Protein AF-A0A3D0DHK3-F1 (afdb_monomer)

Nearest PDB structures (foldseek):
  6ijb-assembly1_B  TM=8.661E-01  e=3.497E-07  Ruegeria lacuscaerulensis ITI-1157
  7l3p-assembly1_A  TM=8.931E-01  e=2.921E-06  Coccidioides immitis RS
  7kqz-assembly1_A-3  TM=8.983E-01  e=6.740E-06  Coccidioides immitis RS
  6ihk-assembly1_A-2  TM=8.495E-01  e=2.921E-06  Ruegeria lacuscaerulensis ITI-1157
  6ijb-assembly1_A  TM=8.461E-01  e=4.886E-06  Ruegeria lacuscaerulensis ITI-1157

Mean predicted aligned error: 4.82 Å

Radius of gyration: 16.66 Å; Cα contacts (8 Å, |Δi|>4): 193; chains: 1; bounding box: 40×44×41 Å

pLDDT: mean 89.89, std 8.54, range [56.16, 98.31]

Solvent-accessible surface area (backbone atoms only — not comparable to full-atom values): 9786 Å² total; per-residue (Å²): 115,63,68,61,53,51,53,52,50,35,48,55,70,70,35,63,46,68,56,70,70,86,91,64,48,48,70,56,52,46,53,50,42,55,72,70,50,36,47,62,48,80,41,45,54,96,55,42,64,45,48,72,78,38,50,91,78,29,87,52,44,40,37,40,32,40,37,69,88,78,69,92,72,63,69,59,87,84,25,46,64,44,53,46,66,58,52,61,70,73,48,69,93,67,77,69,93,67,95,72,57,54,79,41,63,35,34,41,50,72,39,70,43,99,83,73,56,67,44,73,45,81,34,25,42,47,54,53,50,56,51,46,53,53,49,37,63,76,69,65,63,55,97,85,63,83,84,83,82,87,50,60,59,50,38,73,75,26,40,71,75,112

Foldseek 3Di:
DVVVVVLVLCVLVLHADAQDDLPDALVLVLLVCQVVLDQEDEDEPVSVVSCVVCVVVRVSHAEYEYEDPDDCPQDDDNHHYHYPVVCVVPDDPDGDPDDHDQQRFHYWQWDCDPVRRTDTDTDGNVNLVVLLVVCCVVVVDDPPDDDDQPDDCNDPVSVNVD

Secondary structure (DSSP, 8-state):
-HHHHHHHHHHHTT--EEPPPTTS-HHHHHHHHHHTT-SEEEEEGGGHHHHHTTGGG-TT--EEEEESS------BTTBEEEEHHHHHHHS-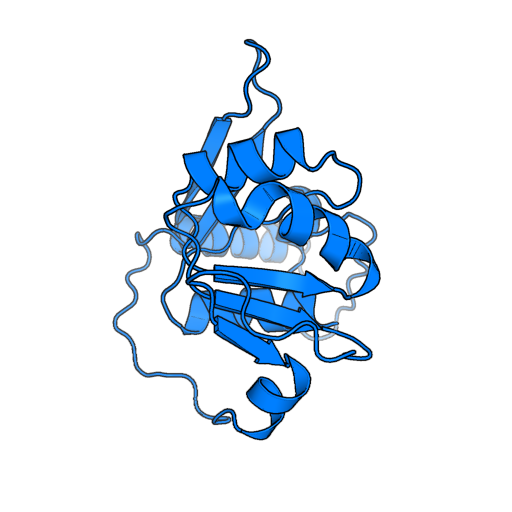SSPP-----TTSEEEEEEE--TTSS-EEEEEEHHHHHHHHHHHHHHHT--TT--PPP-S-TTSHHHHTT-

Structure (mmCIF, N/CA/C/O backbone):
data_AF-A0A3D0DHK3-F1
#
_entry.id   AF-A0A3D0DHK3-F1
#
loop_
_atom_site.group_PDB
_atom_site.id
_atom_site.type_symbol
_atom_site.label_atom_id
_atom_site.label_alt_id
_atom_site.label_comp_id
_atom_site.label_asym_id
_atom_site.label_entity_id
_atom_site.label_seq_id
_atom_site.pdbx_PDB_ins_code
_atom_site.Cartn_x
_atom_site.Cartn_y
_atom_site.Cartn_z
_atom_site.occupancy
_atom_site.B_iso_or_equiv
_atom_site.auth_seq_id
_atom_site.auth_comp_id
_atom_site.auth_asym_id
_atom_site.auth_atom_id
_atom_site.pdbx_PDB_model_num
ATOM 1 N N . MET A 1 1 ? 12.390 -6.674 7.198 1.00 76.88 1 MET A N 1
ATOM 2 C CA . MET A 1 1 ? 12.203 -7.477 5.970 1.00 76.88 1 MET A CA 1
ATOM 3 C C . MET A 1 1 ? 10.722 -7.550 5.610 1.00 76.88 1 MET A C 1
ATOM 5 O O . MET A 1 1 ? 10.380 -7.393 4.447 1.00 76.88 1 MET A O 1
ATOM 9 N N . ASP A 1 2 ? 9.859 -7.672 6.616 1.00 89.69 2 ASP A N 1
ATOM 10 C CA . ASP A 1 2 ? 8.411 -7.889 6.505 1.00 89.69 2 ASP A CA 1
ATOM 11 C C . ASP A 1 2 ? 7.687 -6.876 5.627 1.00 89.69 2 ASP A C 1
ATOM 13 O O . ASP A 1 2 ? 6.780 -7.263 4.909 1.00 89.69 2 ASP A O 1
ATOM 17 N N . TYR A 1 3 ? 8.108 -5.605 5.617 1.00 90.88 3 TYR A N 1
ATOM 18 C CA . TYR A 1 3 ? 7.492 -4.602 4.744 1.00 90.88 3 TYR A CA 1
ATOM 19 C C . TYR A 1 3 ? 7.541 -5.023 3.271 1.00 90.88 3 TYR A C 1
ATOM 21 O O . TYR A 1 3 ? 6.518 -4.992 2.601 1.00 90.88 3 TYR A O 1
ATOM 29 N N . ALA A 1 4 ? 8.707 -5.447 2.770 1.00 92.69 4 ALA A N 1
ATOM 30 C CA . ALA A 1 4 ? 8.853 -5.860 1.375 1.00 92.69 4 ALA A CA 1
ATOM 31 C C . ALA A 1 4 ? 8.059 -7.144 1.089 1.00 92.69 4 ALA A C 1
ATOM 33 O O . ALA A 1 4 ? 7.413 -7.255 0.050 1.00 92.69 4 ALA A O 1
ATOM 34 N N . ILE A 1 5 ? 8.052 -8.089 2.035 1.00 93.44 5 ILE A N 1
ATOM 35 C CA . ILE A 1 5 ? 7.270 -9.327 1.922 1.00 93.44 5 ILE A CA 1
ATOM 36 C C . ILE A 1 5 ? 5.774 -9.001 1.849 1.00 93.44 5 ILE A C 1
ATOM 38 O O . ILE A 1 5 ? 5.111 -9.424 0.907 1.00 93.44 5 ILE A O 1
ATOM 42 N N . ALA A 1 6 ? 5.257 -8.208 2.791 1.00 94.69 6 ALA A N 1
ATOM 43 C CA . ALA A 1 6 ? 3.865 -7.776 2.834 1.00 94.69 6 ALA A CA 1
ATOM 44 C C . ALA A 1 6 ? 3.486 -7.001 1.570 1.00 94.69 6 ALA A C 1
ATOM 46 O O . ALA A 1 6 ? 2.462 -7.286 0.962 1.00 94.69 6 ALA A O 1
ATOM 47 N N . TYR A 1 7 ? 4.341 -6.072 1.140 1.00 95.38 7 TYR A N 1
ATOM 48 C CA . TYR A 1 7 ? 4.151 -5.282 -0.069 1.00 95.38 7 TYR A CA 1
ATOM 49 C C . TYR A 1 7 ? 3.895 -6.171 -1.293 1.00 95.38 7 TYR A C 1
ATOM 51 O O . TYR A 1 7 ? 2.847 -6.068 -1.930 1.00 95.38 7 TYR A O 1
ATOM 59 N N . PHE A 1 8 ? 4.801 -7.110 -1.579 1.00 94.44 8 PHE A N 1
ATOM 60 C CA . PHE A 1 8 ? 4.635 -8.016 -2.714 1.00 94.44 8 PHE A CA 1
ATOM 61 C C . PHE A 1 8 ? 3.521 -9.044 -2.509 1.00 94.44 8 PHE A C 1
ATOM 63 O O . PHE A 1 8 ? 2.872 -9.419 -3.483 1.00 94.44 8 PHE A O 1
ATOM 70 N N . ALA A 1 9 ? 3.281 -9.504 -1.280 1.00 94.50 9 ALA A N 1
ATOM 71 C CA . ALA A 1 9 ? 2.193 -10.432 -0.980 1.00 94.50 9 ALA A CA 1
ATOM 72 C C . ALA A 1 9 ? 0.820 -9.796 -1.246 1.00 94.50 9 ALA A C 1
ATOM 74 O O . ALA A 1 9 ? -0.019 -10.423 -1.887 1.00 94.50 9 ALA A O 1
ATOM 75 N N . ILE A 1 10 ? 0.618 -8.541 -0.830 1.00 95.56 10 ILE A N 1
ATOM 76 C CA . ILE A 1 10 ? -0.619 -7.776 -1.053 1.00 95.56 10 ILE A CA 1
ATOM 77 C C . ILE A 1 10 ? -0.865 -7.596 -2.555 1.00 95.56 10 ILE A C 1
ATOM 79 O O . ILE A 1 10 ? -1.953 -7.914 -3.033 1.00 95.56 10 ILE A O 1
ATOM 83 N N . LEU A 1 11 ? 0.160 -7.185 -3.310 1.00 95.44 11 LEU A N 1
ATOM 84 C CA . LEU A 1 11 ? 0.059 -7.053 -4.766 1.00 95.44 11 LEU A CA 1
ATOM 85 C C . LEU A 1 11 ? -0.265 -8.389 -5.447 1.00 95.44 11 LEU A C 1
ATOM 87 O O . LEU A 1 11 ? -1.132 -8.451 -6.313 1.00 95.44 11 LEU A O 1
ATOM 91 N N . LYS A 1 12 ? 0.401 -9.478 -5.042 1.00 94.00 12 LYS A N 1
ATOM 92 C CA . LYS A 1 12 ? 0.137 -10.825 -5.574 1.00 94.00 12 LYS A CA 1
ATOM 93 C C . LYS A 1 12 ? -1.260 -11.333 -5.220 1.00 94.00 12 LYS A C 1
ATOM 95 O O . LYS A 1 12 ? -1.816 -12.104 -5.989 1.00 94.00 12 LYS A O 1
ATOM 100 N N . ALA A 1 13 ? -1.826 -10.899 -4.097 1.00 93.62 13 ALA A N 1
ATOM 101 C CA . ALA A 1 13 ? -3.199 -11.191 -3.694 1.00 93.62 13 ALA A CA 1
ATOM 102 C C . ALA A 1 13 ? -4.253 -10.335 -4.429 1.00 93.62 13 ALA A C 1
ATOM 104 O O . ALA A 1 13 ? -5.441 -10.476 -4.149 1.00 93.62 13 ALA A O 1
ATOM 105 N N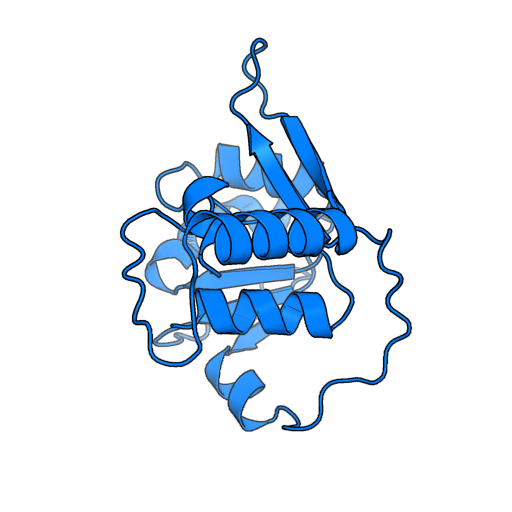 . GLY A 1 14 ? -3.845 -9.472 -5.371 1.00 95.25 14 GLY A N 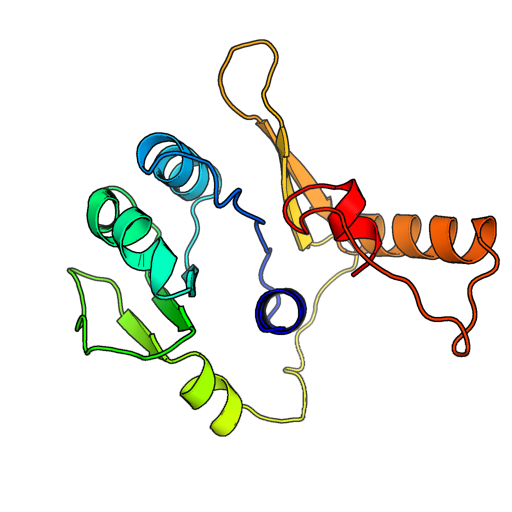1
ATOM 106 C CA . GLY A 1 14 ? -4.751 -8.605 -6.133 1.00 95.25 14 GLY A CA 1
ATOM 107 C C . GLY A 1 14 ? -5.266 -7.402 -5.342 1.00 95.25 14 GLY A C 1
ATOM 108 O O . GLY A 1 14 ? -6.232 -6.760 -5.749 1.00 95.25 14 GLY A O 1
ATOM 109 N N . CYS A 1 15 ? -4.640 -7.099 -4.205 1.00 96.69 15 CYS A N 1
ATOM 110 C CA . CYS A 1 15 ? -4.995 -5.973 -3.356 1.00 96.69 15 CYS A CA 1
ATOM 111 C C . CYS A 1 15 ? -4.102 -4.762 -3.653 1.00 96.69 15 CYS A C 1
ATOM 113 O O . CYS A 1 15 ? -2.927 -4.901 -3.997 1.00 96.69 15 CYS A O 1
ATOM 115 N N . ALA A 1 16 ? -4.640 -3.562 -3.430 1.00 97.56 16 ALA A N 1
ATOM 116 C CA . ALA A 1 16 ? -3.849 -2.338 -3.425 1.00 97.56 16 ALA A CA 1
ATOM 117 C C . ALA A 1 16 ? -3.162 -2.149 -2.064 1.00 97.56 16 ALA A C 1
ATOM 119 O O . ALA A 1 16 ? -3.771 -2.355 -1.013 1.00 97.56 16 ALA A O 1
ATOM 120 N N . VAL A 1 17 ? -1.903 -1.719 -2.074 1.00 96.88 17 VAL A N 1
ATOM 121 C CA . VAL A 1 17 ? -1.113 -1.472 -0.861 1.00 96.88 17 VAL A CA 1
ATOM 122 C C . VAL A 1 17 ? -0.984 0.023 -0.583 1.00 96.88 17 VAL A C 1
ATOM 124 O O . VAL A 1 17 ? -0.816 0.830 -1.490 1.00 96.88 17 VAL A O 1
ATOM 127 N N . VAL A 1 18 ? -1.043 0.417 0.687 1.00 96.19 18 VAL A N 1
ATOM 128 C CA . VAL A 1 18 ? -0.849 1.811 1.105 1.00 96.19 18 VAL A CA 1
ATOM 129 C C . VAL A 1 18 ? 0.251 1.855 2.153 1.00 96.19 18 VAL A C 1
ATOM 131 O O . VAL A 1 18 ? 0.109 1.322 3.252 1.00 96.19 18 VAL A O 1
ATOM 134 N N . GLY A 1 19 ? 1.373 2.490 1.812 1.00 93.38 19 GLY A N 1
ATOM 135 C CA . GLY A 1 19 ? 2.463 2.713 2.755 1.00 93.38 19 GLY A CA 1
ATOM 136 C C . GLY A 1 19 ? 2.094 3.795 3.768 1.00 93.38 19 GLY A C 1
ATOM 137 O O . GLY A 1 19 ? 1.794 4.924 3.386 1.00 93.38 19 GLY A O 1
ATOM 138 N N . LEU A 1 20 ? 2.152 3.471 5.060 1.00 90.56 20 LEU A N 1
ATOM 139 C CA . LEU A 1 20 ? 1.872 4.421 6.137 1.00 90.56 20 LEU A CA 1
ATOM 140 C C . LEU A 1 20 ? 3.165 4.903 6.798 1.00 90.56 20 LEU A C 1
ATOM 142 O O . LEU A 1 20 ? 4.082 4.123 7.057 1.00 90.56 20 LEU A O 1
ATOM 146 N N . ASN A 1 21 ? 3.224 6.202 7.094 1.00 87.81 21 ASN A N 1
ATOM 147 C CA . ASN A 1 21 ? 4.342 6.801 7.816 1.00 87.81 21 ASN A CA 1
ATOM 148 C C . ASN A 1 21 ? 4.267 6.443 9.304 1.00 87.81 21 ASN A C 1
ATOM 150 O O . ASN A 1 21 ? 3.344 6.865 9.998 1.00 87.81 21 ASN A O 1
ATOM 154 N N . THR A 1 22 ? 5.269 5.728 9.806 1.00 82.94 22 THR A N 1
ATOM 155 C CA . THR A 1 22 ? 5.340 5.291 11.207 1.00 82.94 22 THR A CA 1
ATOM 156 C C . THR A 1 22 ? 5.682 6.408 12.197 1.00 82.94 22 THR A C 1
ATOM 158 O O . THR A 1 22 ? 5.520 6.226 13.397 1.00 82.94 22 THR A O 1
ATOM 161 N N . ALA A 1 23 ? 6.114 7.577 11.717 1.00 84.50 23 ALA A N 1
ATOM 162 C CA . ALA A 1 23 ? 6.395 8.762 12.532 1.00 84.50 23 ALA A CA 1
ATOM 163 C C . ALA A 1 23 ? 5.188 9.720 12.646 1.00 84.50 23 ALA A C 1
ATOM 165 O O . ALA A 1 23 ? 5.358 10.909 12.919 1.00 84.50 23 ALA A O 1
ATOM 166 N N . THR A 1 24 ? 3.972 9.237 12.369 1.00 84.44 24 THR A N 1
ATOM 167 C CA . THR A 1 24 ? 2.749 10.050 12.382 1.00 84.44 24 THR A CA 1
ATOM 168 C C . THR A 1 24 ? 1.911 9.845 13.652 1.00 84.44 24 THR A C 1
ATOM 170 O O . THR A 1 24 ? 2.371 9.284 14.641 1.00 84.44 24 THR A O 1
ATOM 173 N N . THR A 1 25 ? 0.683 10.362 13.662 1.00 89.19 25 THR A N 1
ATOM 174 C CA . THR A 1 25 ? -0.258 10.250 14.793 1.00 89.19 25 THR A CA 1
ATOM 175 C C . THR A 1 25 ? -1.411 9.306 14.461 1.00 89.19 25 THR A C 1
ATOM 177 O O . THR A 1 25 ? -1.800 9.227 13.294 1.00 89.19 25 THR A O 1
ATOM 180 N N . SER A 1 26 ? -2.040 8.686 15.469 1.00 89.81 26 SER A N 1
ATOM 181 C CA . SER A 1 26 ? -3.233 7.833 15.296 1.00 89.81 26 SER A CA 1
ATOM 182 C C . SER A 1 26 ? -4.341 8.572 14.536 1.00 89.81 26 SER A C 1
ATOM 184 O O . SER A 1 26 ? -4.990 8.011 13.660 1.00 89.81 26 SER A O 1
ATOM 186 N N . ARG A 1 27 ? -4.485 9.887 14.770 1.00 90.81 27 ARG A N 1
ATOM 187 C CA . ARG A 1 27 ? -5.419 10.758 14.037 1.00 90.81 27 ARG A CA 1
ATOM 188 C C . ARG A 1 27 ? -5.163 10.772 12.528 1.00 90.81 27 ARG A C 1
ATOM 190 O O . ARG A 1 27 ? -6.118 10.733 11.757 1.00 90.81 27 ARG A O 1
ATOM 197 N N . ILE A 1 28 ? -3.900 10.875 12.109 1.00 90.31 28 ILE A N 1
ATOM 198 C CA . ILE A 1 28 ? -3.541 10.871 10.685 1.00 90.31 28 ILE A CA 1
ATOM 199 C C . ILE A 1 28 ? -3.742 9.470 10.112 1.00 90.31 28 ILE A C 1
ATOM 201 O O . ILE A 1 28 ? -4.387 9.356 9.077 1.00 90.31 28 ILE A O 1
ATOM 205 N N . VAL A 1 29 ? -3.279 8.419 10.802 1.00 92.38 29 VAL A N 1
ATOM 206 C CA . VAL A 1 29 ? -3.491 7.022 10.378 1.00 92.38 29 VAL A CA 1
ATOM 207 C C . VAL A 1 29 ? -4.976 6.743 10.147 1.00 92.38 29 VAL A C 1
ATOM 209 O O . VAL A 1 29 ? -5.339 6.297 9.065 1.00 92.38 29 VAL A O 1
ATOM 212 N N . LYS A 1 30 ? -5.844 7.104 11.099 1.00 94.00 30 LYS A N 1
ATOM 213 C CA . LYS A 1 30 ? -7.304 6.981 10.971 1.00 94.00 30 LYS A CA 1
ATOM 214 C C . LYS A 1 30 ? -7.845 7.687 9.735 1.00 94.00 30 LYS A C 1
ATOM 216 O O . LYS A 1 30 ? -8.646 7.119 9.002 1.00 94.00 30 LYS A O 1
ATOM 221 N N . GLY A 1 31 ? -7.418 8.932 9.511 1.00 93.56 31 GLY A N 1
ATOM 222 C CA . GLY A 1 31 ? -7.836 9.702 8.341 1.00 93.56 31 GLY A CA 1
ATOM 223 C C . GLY A 1 31 ? -7.499 8.987 7.034 1.00 93.56 31 GLY A C 1
ATOM 224 O O . GLY A 1 31 ? -8.345 8.922 6.152 1.00 93.56 31 GLY A O 1
ATOM 225 N N . LEU A 1 32 ? -6.302 8.401 6.943 1.00 94.00 32 LEU A N 1
ATOM 226 C CA . LEU A 1 32 ? -5.867 7.651 5.765 1.00 94.00 32 LEU A CA 1
ATOM 227 C C . LEU A 1 32 ? -6.633 6.335 5.598 1.00 94.00 32 LEU A C 1
ATOM 229 O O . LEU A 1 32 ? -7.114 6.070 4.504 1.00 94.00 32 LEU A O 1
ATOM 233 N N . LEU A 1 33 ? -6.791 5.543 6.668 1.00 94.88 33 LEU A N 1
ATOM 234 C CA . LEU A 1 33 ? -7.524 4.270 6.622 1.00 94.88 33 LEU A CA 1
ATOM 235 C C . LEU A 1 33 ? -8.978 4.462 6.170 1.00 94.88 33 LEU A C 1
ATOM 237 O O . LEU A 1 33 ? -9.479 3.677 5.368 1.00 94.88 33 LEU A O 1
ATOM 241 N N . ASN A 1 34 ? -9.637 5.518 6.651 1.00 95.31 34 ASN A N 1
ATOM 242 C CA . ASN A 1 34 ? -11.004 5.845 6.253 1.00 95.31 34 ASN A CA 1
ATOM 243 C C . ASN A 1 34 ? -11.090 6.406 4.829 1.00 95.31 34 ASN A C 1
ATOM 245 O O . ASN A 1 34 ? -12.032 6.079 4.114 1.00 95.31 34 ASN A O 1
ATOM 249 N N . ASP A 1 35 ? -10.120 7.218 4.402 1.00 95.94 35 ASP A N 1
ATOM 250 C CA . ASP A 1 35 ? -10.090 7.781 3.047 1.00 95.94 35 ASP A CA 1
ATOM 251 C C . ASP A 1 35 ? -9.880 6.698 1.977 1.00 95.94 35 ASP A C 1
ATOM 253 O O . ASP A 1 35 ? -10.603 6.676 0.982 1.00 95.94 35 ASP A O 1
ATOM 257 N N . CYS A 1 36 ? -8.957 5.752 2.197 1.00 96.00 36 CYS A N 1
ATOM 258 C CA . CYS A 1 36 ? -8.756 4.628 1.276 1.00 96.00 36 CYS A CA 1
ATOM 25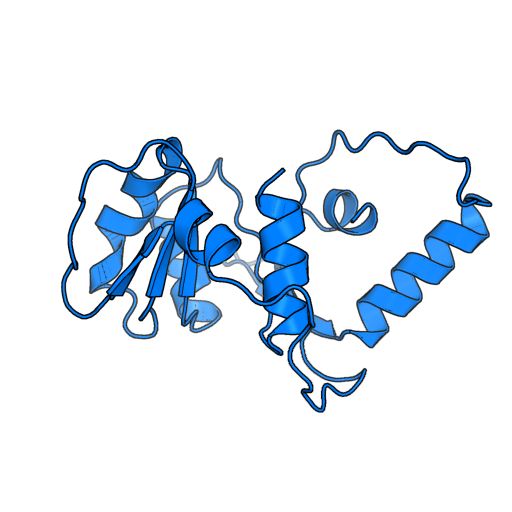9 C C . CYS A 1 36 ? -9.700 3.440 1.515 1.00 96.00 36 CYS A C 1
ATOM 261 O O . CYS A 1 36 ? -9.607 2.453 0.787 1.00 96.00 36 CYS 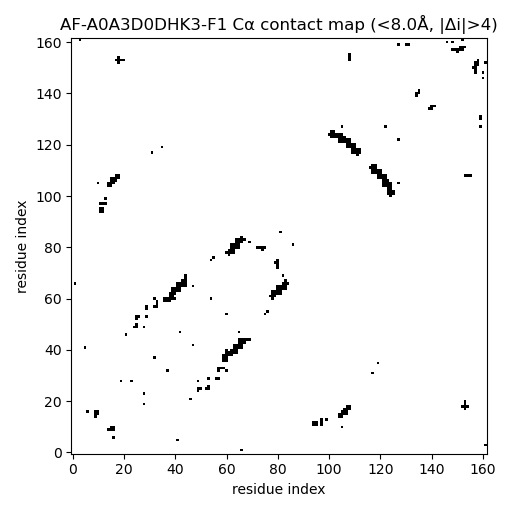A O 1
ATOM 263 N N . ALA A 1 37 ? -10.585 3.520 2.515 1.00 96.31 37 ALA A N 1
ATOM 264 C CA . ALA A 1 37 ? -11.468 2.433 2.937 1.00 96.31 37 ALA A CA 1
ATOM 265 C C . ALA A 1 37 ? -10.717 1.099 3.145 1.00 96.31 37 ALA A C 1
ATOM 267 O O . ALA A 1 37 ? -11.153 0.050 2.668 1.00 96.31 37 ALA A O 1
ATOM 268 N N . ALA A 1 38 ? -9.577 1.146 3.842 1.00 96.81 38 ALA A N 1
ATOM 269 C CA . ALA A 1 38 ? -8.712 -0.012 4.053 1.00 96.81 38 ALA A CA 1
ATOM 270 C C . ALA A 1 38 ? -9.470 -1.187 4.693 1.00 96.81 38 ALA A C 1
ATOM 272 O O . ALA A 1 38 ? -10.094 -1.026 5.740 1.00 96.81 38 ALA A O 1
ATOM 273 N N . SER A 1 39 ? -9.357 -2.373 4.087 1.00 96.81 39 SER A N 1
ATOM 274 C CA . SER A 1 39 ? -9.960 -3.614 4.593 1.00 96.81 39 SER A CA 1
ATOM 275 C C . SER A 1 39 ? -9.053 -4.403 5.532 1.00 96.81 39 SER A C 1
ATOM 277 O O . SER A 1 39 ? -9.532 -5.163 6.373 1.00 96.81 39 SER A O 1
ATOM 279 N N . ALA A 1 40 ? -7.742 -4.208 5.416 1.00 96.12 40 ALA A N 1
ATOM 280 C CA . ALA A 1 40 ? -6.746 -4.863 6.244 1.00 96.12 40 ALA A CA 1
ATOM 281 C C . ALA A 1 40 ? -5.598 -3.909 6.585 1.00 96.12 40 ALA A C 1
ATOM 283 O O . ALA A 1 40 ? -5.276 -3.005 5.811 1.00 96.12 40 ALA A O 1
ATOM 284 N N . VAL A 1 41 ? -4.944 -4.144 7.722 1.00 94.81 41 VAL A N 1
ATOM 285 C CA . VAL A 1 41 ? -3.713 -3.451 8.113 1.00 94.81 41 VAL A CA 1
ATOM 286 C C . VAL A 1 41 ? -2.659 -4.455 8.557 1.00 94.81 41 VAL A C 1
ATOM 288 O O . VAL A 1 41 ? -2.943 -5.356 9.341 1.00 94.81 41 VAL A O 1
ATOM 291 N N . VAL A 1 42 ? -1.431 -4.284 8.069 1.00 94.88 42 VAL A N 1
ATOM 292 C CA . VAL A 1 42 ? -0.253 -5.012 8.556 1.00 94.88 42 VAL A CA 1
ATOM 293 C C . VAL A 1 42 ? 0.547 -4.057 9.429 1.00 94.88 42 VAL A C 1
ATOM 295 O O . VAL A 1 42 ? 0.945 -2.984 8.971 1.00 94.88 42 VAL A O 1
ATOM 298 N N . VAL A 1 43 ? 0.770 -4.418 10.689 1.00 92.50 43 VAL A N 1
ATOM 299 C CA . VAL A 1 43 ? 1.387 -3.531 11.676 1.00 92.50 43 VAL A CA 1
ATOM 300 C C . VAL A 1 43 ? 2.412 -4.280 12.520 1.00 92.50 43 VAL A C 1
ATOM 302 O O . VAL A 1 43 ? 2.199 -5.412 12.945 1.00 92.50 43 VAL A O 1
ATOM 305 N N . GLN A 1 44 ? 3.555 -3.645 12.768 1.00 90.94 44 GLN A N 1
ATOM 306 C CA . GLN A 1 44 ? 4.546 -4.186 13.696 1.00 90.94 44 GLN A CA 1
ATOM 307 C C . GLN A 1 44 ? 4.100 -3.959 15.141 1.00 90.94 44 GLN A C 1
ATOM 309 O O . GLN A 1 44 ? 3.515 -2.920 15.443 1.00 90.94 44 GLN A O 1
ATOM 314 N N . HIS A 1 45 ? 4.452 -4.875 16.044 1.00 88.12 45 HIS A N 1
ATOM 315 C CA . HIS A 1 45 ? 4.085 -4.822 17.462 1.00 88.12 45 HIS A CA 1
ATOM 316 C C . HIS A 1 45 ? 4.329 -3.440 18.106 1.00 88.12 45 HIS A C 1
ATOM 318 O O . HIS A 1 45 ? 3.438 -2.885 18.744 1.00 88.12 45 HIS A O 1
ATOM 324 N N . GLN A 1 46 ? 5.481 -2.810 17.846 1.00 88.38 46 GLN A N 1
ATOM 325 C CA . GLN A 1 46 ? 5.823 -1.480 18.383 1.00 88.38 46 GLN A CA 1
ATOM 326 C C . GLN A 1 46 ? 4.857 -0.347 17.969 1.00 88.38 46 GLN A C 1
ATOM 328 O O . GLN A 1 46 ? 4.801 0.697 18.619 1.00 88.38 46 GLN A O 1
ATOM 333 N N . TYR A 1 47 ? 4.077 -0.546 16.904 1.00 89.19 47 TYR A N 1
ATOM 334 C CA . TYR A 1 47 ? 3.099 0.406 16.374 1.00 89.19 47 TYR A CA 1
ATOM 335 C C . TYR A 1 47 ? 1.644 -0.033 16.601 1.00 89.19 47 TYR A C 1
ATOM 337 O O . TYR A 1 47 ? 0.731 0.645 16.135 1.00 89.19 47 TYR A O 1
ATOM 345 N N . ALA A 1 48 ? 1.404 -1.127 17.334 1.00 85.44 48 ALA A N 1
ATOM 346 C CA . ALA A 1 48 ? 0.065 -1.675 17.567 1.00 85.44 48 ALA A CA 1
ATOM 347 C C . ALA A 1 48 ? -0.902 -0.663 18.209 1.00 85.44 48 ALA A C 1
ATOM 349 O O . ALA A 1 48 ? -2.088 -0.628 17.876 1.00 85.44 48 ALA A O 1
ATOM 350 N N . HIS A 1 49 ? -0.382 0.194 19.094 1.00 84.56 49 HIS A N 1
ATOM 351 C CA . HIS A 1 49 ? -1.157 1.212 19.806 1.00 84.56 49 HIS A CA 1
ATOM 352 C C . HIS A 1 49 ? -1.887 2.180 18.861 1.00 84.56 49 HIS A C 1
ATOM 354 O O . HIS A 1 49 ? -3.034 2.528 19.126 1.00 84.56 49 HIS A O 1
ATOM 360 N N . TYR A 1 50 ? -1.280 2.538 17.721 1.00 85.44 50 TYR A N 1
ATOM 361 C CA . TYR A 1 50 ? -1.910 3.413 16.729 1.00 85.44 50 TYR A CA 1
ATOM 362 C C . TYR A 1 50 ? -3.211 2.839 16.181 1.00 85.44 50 TYR A C 1
ATOM 364 O O . TYR A 1 50 ? -4.127 3.603 15.896 1.00 85.44 50 TYR A O 1
ATOM 372 N N . ILE A 1 51 ? -3.274 1.515 16.009 1.00 87.62 51 ILE A N 1
ATOM 373 C CA . ILE A 1 51 ? -4.452 0.822 15.483 1.00 87.62 51 ILE A CA 1
ATOM 374 C C . ILE A 1 51 ? -5.470 0.606 16.597 1.00 87.62 51 ILE A C 1
ATOM 376 O O . ILE A 1 51 ? -6.641 0.914 16.404 1.00 87.62 51 ILE A O 1
ATOM 380 N N . LYS A 1 52 ? -5.024 0.159 17.777 1.00 85.56 52 LYS A N 1
ATOM 381 C CA . LYS A 1 52 ? -5.892 -0.101 18.936 1.00 85.56 52 LYS A CA 1
ATOM 382 C C . LYS A 1 52 ? -6.749 1.109 19.324 1.00 85.56 52 LYS A C 1
ATOM 384 O O . LYS A 1 52 ? -7.902 0.945 19.696 1.00 85.56 52 LYS A O 1
ATOM 389 N N . GLU A 1 53 ? -6.206 2.319 19.208 1.00 85.19 53 GLU A N 1
ATOM 390 C CA . GLU A 1 53 ? -6.918 3.563 19.534 1.00 85.19 53 GLU A CA 1
ATOM 391 C C . GLU A 1 53 ? -8.010 3.959 18.529 1.00 85.19 53 GLU A C 1
ATOM 393 O O . GLU A 1 53 ? -8.901 4.726 18.881 1.00 85.19 53 GLU A O 1
ATOM 398 N N . ILE A 1 54 ? -7.921 3.500 17.278 1.00 89.50 54 ILE A N 1
ATOM 399 C CA . ILE A 1 54 ? -8.741 4.012 16.162 1.00 89.50 54 ILE A CA 1
ATOM 400 C C . ILE A 1 54 ? -9.593 2.933 15.496 1.00 89.50 54 ILE A C 1
ATOM 402 O O . ILE A 1 54 ? -10.329 3.233 14.557 1.00 89.50 54 ILE A O 1
ATOM 406 N N . VAL A 1 55 ? -9.459 1.686 15.946 1.00 87.12 55 VAL A N 1
ATOM 407 C CA . VAL A 1 55 ? -10.029 0.497 15.312 1.00 87.12 55 VAL A CA 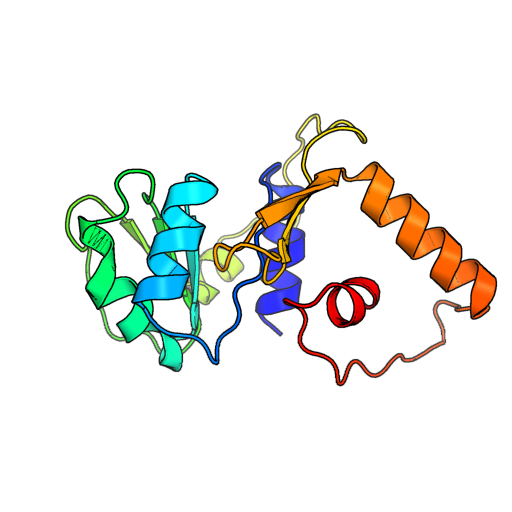1
ATOM 408 C C . VAL A 1 55 ? -11.549 0.600 15.152 1.00 87.12 55 VAL A C 1
ATOM 410 O O . VAL A 1 55 ? -12.066 0.410 14.054 1.00 87.12 55 VAL A O 1
ATOM 413 N N . ASP A 1 56 ? -12.244 1.040 16.203 1.00 88.94 56 ASP A N 1
ATOM 414 C CA . ASP A 1 56 ? -13.703 1.205 16.223 1.00 88.94 56 ASP A CA 1
ATOM 415 C C . ASP A 1 56 ? -14.189 2.361 15.329 1.00 88.94 56 ASP A C 1
ATOM 417 O O . ASP A 1 56 ? -15.365 2.442 14.975 1.00 88.94 56 ASP A O 1
ATOM 421 N N . GLU A 1 57 ? -13.287 3.266 14.940 1.00 92.75 57 GLU A N 1
ATOM 422 C CA . GLU A 1 57 ? -13.574 4.402 14.061 1.00 92.75 57 GLU A CA 1
ATOM 423 C C . GLU A 1 57 ? -13.248 4.114 12.582 1.00 92.75 57 GLU A C 1
ATOM 425 O O . GLU A 1 57 ? -13.348 5.020 11.746 1.00 92.75 57 GLU A O 1
ATOM 430 N N . CYS A 1 58 ? -12.838 2.883 12.255 1.00 93.81 58 CYS A N 1
ATOM 431 C CA . CYS A 1 58 ? -12.465 2.445 10.909 1.00 93.81 58 CYS A CA 1
ATOM 432 C C . CYS A 1 58 ? -13.387 1.301 10.439 1.00 93.81 58 CYS A C 1
ATOM 434 O O . CYS A 1 58 ? -12.978 0.142 10.451 1.00 93.81 58 CYS A O 1
ATOM 436 N N . PRO A 1 59 ? -14.629 1.586 10.001 1.00 93.81 59 PRO A N 1
ATOM 437 C CA . PRO A 1 59 ? -15.649 0.558 9.755 1.00 93.81 59 PRO A CA 1
ATOM 438 C C . PRO A 1 59 ? -15.324 -0.402 8.603 1.00 93.81 59 PRO A C 1
ATOM 440 O O . PRO A 1 59 ? -15.889 -1.491 8.544 1.00 93.81 59 PRO A O 1
ATOM 443 N N . SER A 1 60 ? -14.447 -0.001 7.679 1.00 95.81 60 SER A N 1
ATOM 444 C CA . SER A 1 60 ? -14.002 -0.861 6.579 1.00 95.81 60 SER A CA 1
ATOM 445 C C . SER A 1 60 ? -12.928 -1.859 7.002 1.00 95.81 60 SER A C 1
ATOM 447 O O . SER A 1 60 ? -12.703 -2.813 6.267 1.00 95.81 60 SER A O 1
ATOM 449 N N . LEU A 1 61 ? -12.266 -1.651 8.145 1.00 94.62 61 LEU A N 1
ATOM 450 C CA . LEU A 1 61 ? -11.150 -2.479 8.584 1.00 94.62 61 LEU A CA 1
ATOM 451 C C . LEU A 1 61 ? -11.687 -3.788 9.175 1.00 94.62 61 LEU A C 1
ATOM 453 O O . LEU A 1 61 ? -12.472 -3.774 10.117 1.00 94.62 61 LEU A O 1
ATOM 457 N N . LEU A 1 62 ? -11.263 -4.918 8.611 1.00 94.62 62 LEU A N 1
ATOM 458 C CA . LEU A 1 62 ? -11.752 -6.257 8.961 1.00 94.62 62 LEU A CA 1
ATOM 459 C C . LEU A 1 62 ? -10.635 -7.190 9.431 1.00 94.62 62 LEU A C 1
ATOM 461 O O . LEU A 1 62 ? -10.896 -8.137 10.167 1.00 94.62 62 LEU A O 1
ATOM 465 N N . LEU A 1 63 ? -9.395 -6.927 9.015 1.00 93.69 63 LEU A N 1
ATOM 466 C CA . LEU A 1 63 ? -8.239 -7.760 9.332 1.00 93.69 63 LEU A CA 1
ATOM 467 C C . LEU A 1 63 ? -7.079 -6.920 9.874 1.00 93.69 63 LEU A C 1
ATOM 469 O O . LEU A 1 63 ? -6.649 -5.945 9.256 1.00 93.69 63 LEU A O 1
ATOM 473 N N . LYS A 1 64 ? -6.518 -7.349 11.001 1.00 92.88 64 LYS A N 1
ATOM 474 C CA . LYS A 1 64 ? -5.271 -6.826 11.560 1.00 92.88 64 LYS A CA 1
ATOM 475 C C . LYS A 1 64 ? -4.230 -7.940 11.555 1.00 92.88 64 LYS A C 1
ATOM 477 O O . LYS A 1 64 ? -4.401 -8.943 12.236 1.00 92.88 64 LYS A O 1
ATOM 482 N N . VAL A 1 65 ? -3.142 -7.744 10.816 1.00 93.25 65 VAL A N 1
ATOM 483 C CA . VAL A 1 65 ? -2.003 -8.668 10.786 1.00 93.25 65 VAL A CA 1
ATOM 484 C C . VAL A 1 65 ? -0.860 -8.085 11.608 1.00 93.25 65 VAL A C 1
ATOM 486 O O . VAL A 1 65 ? -0.346 -7.008 11.295 1.00 93.25 65 VAL A O 1
ATOM 489 N N . MET A 1 66 ? -0.463 -8.793 12.658 1.00 92.19 66 MET A N 1
ATOM 490 C CA . MET A 1 66 ? 0.597 -8.387 13.575 1.00 92.19 66 MET A CA 1
ATOM 491 C C . MET A 1 66 ? 1.934 -9.001 13.156 1.00 92.19 66 MET A C 1
ATOM 493 O O . MET A 1 66 ? 2.013 -10.203 12.947 1.00 92.19 66 MET A O 1
ATOM 497 N N . SER A 1 67 ? 2.992 -8.191 13.064 1.00 91.12 67 SER A N 1
ATOM 498 C CA . SER A 1 67 ? 4.370 -8.690 12.934 1.00 91.12 67 SER A CA 1
ATOM 499 C C . SER A 1 67 ? 5.205 -8.389 14.185 1.00 91.12 67 SER A C 1
ATOM 501 O O . SER A 1 67 ? 5.201 -7.260 14.691 1.00 91.12 67 SER A O 1
ATOM 503 N N . GLY A 1 68 ? 5.965 -9.378 14.658 1.00 85.62 68 GLY A N 1
ATOM 504 C CA . GLY A 1 68 ? 6.817 -9.306 15.849 1.00 85.62 68 GLY A CA 1
ATOM 505 C C . GLY A 1 68 ? 6.298 -10.189 16.983 1.00 85.62 68 GLY A C 1
ATOM 506 O O . GLY A 1 68 ? 5.346 -10.932 16.793 1.00 85.62 68 GLY A O 1
ATOM 507 N N . SER A 1 69 ? 6.930 -10.124 18.161 1.00 69.38 69 SER A N 1
ATOM 508 C CA . SER A 1 69 ? 6.509 -10.903 19.333 1.00 69.38 69 SER A CA 1
ATOM 509 C C . SER A 1 69 ? 5.059 -10.575 19.688 1.00 69.38 69 SER A C 1
ATOM 511 O O . SER A 1 69 ? 4.761 -9.497 20.207 1.00 69.38 69 SER A O 1
ATOM 513 N N . TYR A 1 70 ? 4.174 -11.498 19.334 1.00 63.31 70 TYR A N 1
ATOM 514 C CA . TYR A 1 70 ? 2.745 -11.424 19.556 1.00 63.31 70 TYR A CA 1
ATOM 515 C C . TYR A 1 70 ? 2.460 -11.647 21.044 1.00 63.31 70 TYR A C 1
ATOM 517 O O . TYR A 1 70 ? 2.790 -12.689 21.606 1.00 63.31 70 TYR A O 1
ATOM 525 N N . GLU A 1 71 ? 1.866 -10.651 21.690 1.00 60.41 71 GLU A N 1
ATOM 526 C CA . GLU A 1 71 ? 1.012 -10.906 22.845 1.00 60.41 71 GLU A CA 1
ATOM 527 C C . GLU A 1 71 ? -0.408 -10.966 22.287 1.00 60.41 71 GLU A C 1
ATOM 529 O O . GLU A 1 71 ? -0.753 -10.114 21.462 1.00 60.41 71 GLU A O 1
ATOM 534 N N . GLU A 1 72 ? -1.194 -11.972 22.687 1.00 56.16 72 GLU A N 1
ATOM 535 C CA . GLU A 1 72 ? -2.600 -12.137 22.298 1.00 56.16 72 GLU A CA 1
ATOM 536 C C . GLU A 1 72 ? -3.412 -10.885 22.664 1.00 56.16 72 GLU A C 1
ATOM 538 O O . GLU A 1 72 ? -4.049 -10.781 23.709 1.00 56.16 72 GLU A O 1
ATOM 543 N N . ASP A 1 73 ? -3.400 -9.904 21.773 1.00 61.75 73 ASP A N 1
ATOM 544 C CA . ASP A 1 73 ? -4.382 -8.841 21.714 1.00 61.75 73 ASP A CA 1
ATOM 545 C C . ASP A 1 73 ? -5.476 -9.433 20.821 1.00 61.75 73 ASP A C 1
ATOM 547 O O . ASP A 1 73 ? -5.433 -9.294 19.592 1.00 61.75 73 ASP A O 1
ATOM 551 N N . GLY A 1 74 ? -6.344 -10.237 21.450 1.00 61.56 74 GLY A N 1
ATOM 552 C CA . GLY A 1 74 ? -7.419 -10.983 20.795 1.00 61.56 74 GLY A CA 1
ATOM 553 C C . GLY A 1 74 ? -8.329 -10.100 19.937 1.00 61.56 74 GLY A C 1
ATOM 554 O O . GLY A 1 74 ? -8.144 -8.883 19.853 1.00 61.56 74 GLY A O 1
ATOM 555 N N . ASP A 1 75 ? -9.315 -10.711 19.284 1.00 68.38 75 ASP A N 1
ATOM 556 C CA . ASP A 1 75 ? -10.226 -9.996 18.385 1.00 68.38 75 ASP A CA 1
ATOM 557 C C . ASP A 1 75 ? -10.821 -8.747 19.063 1.00 68.38 75 ASP A C 1
ATOM 559 O O . ASP A 1 75 ? -11.391 -8.802 20.158 1.00 68.38 75 ASP A O 1
ATOM 563 N N . GLN A 1 76 ? -10.638 -7.593 18.415 1.00 68.19 76 GLN A N 1
ATOM 564 C CA . GLN A 1 76 ? -11.110 -6.294 18.895 1.00 68.19 76 GLN A CA 1
ATOM 565 C C . GLN A 1 76 ? -12.300 -5.864 18.050 1.00 68.19 76 GLN A C 1
ATOM 567 O O . GLN A 1 76 ? -12.159 -5.518 16.876 1.00 68.19 76 GLN A O 1
ATOM 572 N N . GLY A 1 77 ? -13.486 -5.901 18.656 1.00 70.38 77 GLY A N 1
ATOM 573 C CA . GLY A 1 77 ? -14.728 -5.580 17.963 1.00 70.38 77 GLY A CA 1
ATOM 574 C C . GLY A 1 77 ? -15.012 -6.578 16.839 1.00 70.38 77 GLY A C 1
ATOM 575 O O . GLY A 1 77 ? -15.119 -7.774 17.086 1.00 70.38 77 GLY A O 1
ATOM 576 N N . ASN A 1 78 ? -15.137 -6.077 15.608 1.00 77.75 78 ASN A N 1
ATOM 577 C CA . ASN A 1 78 ? -15.427 -6.883 14.414 1.00 77.75 78 ASN A CA 1
ATOM 578 C C . ASN A 1 78 ? -14.171 -7.247 13.600 1.00 77.75 78 ASN A C 1
ATOM 580 O O . ASN A 1 78 ? -14.299 -7.694 12.460 1.00 77.75 78 ASN A O 1
ATOM 584 N N . ILE A 1 79 ? -12.972 -7.012 14.140 1.00 87.62 79 ILE A N 1
ATOM 585 C CA . ILE A 1 79 ? -11.715 -7.198 13.411 1.00 87.62 79 ILE A CA 1
ATOM 586 C C . ILE A 1 79 ? -11.054 -8.505 13.824 1.00 87.62 79 ILE A C 1
ATOM 588 O O . ILE A 1 79 ? -10.735 -8.695 14.998 1.00 87.62 79 ILE A O 1
ATOM 592 N N . SER A 1 80 ? -10.781 -9.356 12.836 1.00 90.44 80 SER A N 1
ATOM 593 C CA . SER A 1 80 ? -9.983 -10.565 13.017 1.00 90.44 80 SER A CA 1
ATOM 594 C C . SER A 1 80 ? -8.504 -10.220 13.166 1.00 90.44 80 SER A C 1
ATOM 596 O O . SER A 1 80 ? -7.959 -9.413 12.405 1.00 90.44 80 SER A O 1
ATOM 598 N N . SER A 1 81 ? -7.847 -10.848 14.135 1.00 89.62 81 SER A N 1
ATOM 599 C CA . SER A 1 81 ? -6.400 -10.749 14.331 1.00 89.62 81 SER A CA 1
ATOM 600 C C . SER A 1 81 ? -5.689 -11.944 13.689 1.00 89.62 81 SER A C 1
ATOM 602 O O . SER A 1 81 ? -6.183 -13.066 13.754 1.00 89.62 81 SER A O 1
ATOM 604 N N . ALA A 1 82 ? -4.530 -11.719 13.073 1.00 91.00 82 ALA A N 1
ATOM 605 C CA . ALA A 1 82 ? -3.683 -12.789 12.552 1.00 91.00 82 ALA A CA 1
ATOM 606 C C . ALA A 1 82 ? -2.198 -12.488 12.781 1.00 91.00 82 ALA A C 1
ATOM 608 O O . ALA A 1 82 ? -1.785 -11.324 12.784 1.00 91.00 82 ALA A O 1
ATOM 609 N N . ASP A 1 83 ? -1.393 -13.535 12.941 1.00 91.38 83 ASP A N 1
ATOM 610 C CA . ASP A 1 83 ? 0.054 -13.420 13.081 1.00 91.38 83 ASP A CA 1
ATOM 611 C C . ASP A 1 83 ? 0.755 -13.513 11.715 1.00 91.38 83 ASP A C 1
ATOM 613 O O . ASP A 1 83 ? 0.461 -14.373 10.881 1.00 91.38 83 ASP A O 1
ATOM 617 N N . PHE A 1 84 ? 1.686 -12.592 11.462 1.00 93.25 84 PHE A N 1
ATOM 618 C CA . PHE A 1 84 ? 2.400 -12.510 10.189 1.00 93.25 84 PHE A CA 1
ATOM 619 C C . PHE A 1 84 ? 3.283 -13.739 9.941 1.00 93.25 84 PHE A C 1
ATOM 621 O O . PHE A 1 84 ? 3.390 -14.200 8.803 1.00 93.25 84 PHE A O 1
ATOM 628 N N . GLN A 1 85 ? 3.925 -14.266 10.987 1.00 91.62 85 GLN A N 1
ATOM 629 C CA . GLN A 1 85 ? 4.808 -15.421 10.884 1.00 91.62 85 GLN A CA 1
ATOM 630 C C . GLN A 1 85 ? 4.000 -16.704 10.658 1.00 91.62 85 GLN A C 1
ATOM 632 O O . GLN A 1 85 ? 4.401 -17.520 9.829 1.00 91.62 85 GLN A O 1
ATOM 637 N N . GLU A 1 86 ? 2.854 -16.860 11.320 1.00 91.69 86 GLU A N 1
ATOM 638 C CA . GLU A 1 86 ? 1.932 -17.979 11.087 1.00 91.69 86 GLU A CA 1
ATOM 639 C C . GLU A 1 86 ? 1.393 -17.978 9.653 1.00 91.69 86 GLU A C 1
ATOM 641 O O . GLU A 1 86 ? 1.546 -18.978 8.951 1.00 91.69 86 GLU A O 1
ATOM 646 N N . ILE A 1 87 ? 0.891 -16.836 9.156 1.00 91.81 87 ILE A N 1
ATOM 647 C CA . ILE A 1 87 ? 0.450 -16.703 7.754 1.00 91.81 87 ILE A CA 1
ATOM 648 C C . ILE A 1 87 ? 1.576 -17.086 6.788 1.00 91.81 87 ILE A C 1
ATOM 650 O O . ILE A 1 87 ? 1.338 -17.734 5.768 1.00 91.81 87 ILE A O 1
ATOM 654 N N . GLN A 1 88 ? 2.813 -16.684 7.084 1.00 90.62 88 GLN A N 1
ATOM 655 C CA . GLN A 1 88 ? 3.956 -17.003 6.236 1.00 90.62 88 GLN A CA 1
ATOM 656 C C . GLN A 1 88 ? 4.303 -18.502 6.251 1.00 90.62 88 GLN A C 1
ATOM 658 O O . GLN A 1 88 ? 4.726 -19.026 5.222 1.00 90.62 88 GLN A O 1
ATOM 663 N N . LEU A 1 89 ? 4.140 -19.186 7.388 1.00 91.06 89 LEU A N 1
ATOM 664 C CA . LEU A 1 89 ? 4.389 -20.625 7.523 1.00 91.06 89 LEU A CA 1
ATOM 665 C C . LEU A 1 89 ? 3.296 -21.475 6.864 1.00 91.06 89 LEU A C 1
ATOM 667 O O . LEU A 1 89 ? 3.603 -22.514 6.284 1.00 91.06 89 LEU A O 1
ATOM 671 N N . GLU A 1 90 ? 2.040 -21.036 6.946 1.00 91.94 90 GLU A N 1
ATOM 672 C CA . GLU A 1 90 ? 0.886 -21.716 6.343 1.00 91.94 90 GLU A CA 1
ATOM 673 C C . GLU A 1 90 ? 0.699 -21.380 4.856 1.00 91.94 90 GLU A C 1
ATOM 675 O O . GLU A 1 90 ? 0.008 -22.092 4.123 1.00 91.94 90 GLU A O 1
ATOM 680 N N . GLY A 1 91 ? 1.318 -20.290 4.400 1.00 87.31 91 GLY A N 1
ATOM 681 C CA . GLY A 1 91 ? 1.220 -19.794 3.038 1.00 87.31 91 GLY A CA 1
ATOM 682 C C . GLY A 1 91 ? 1.756 -20.769 1.987 1.00 87.31 91 GLY A C 1
ATOM 683 O O . GLY A 1 91 ? 2.752 -21.469 2.168 1.00 87.31 91 GLY A O 1
ATOM 684 N N . SER A 1 92 ? 1.108 -20.770 0.823 1.00 89.12 92 SER A N 1
ATOM 685 C CA . SER A 1 92 ? 1.588 -21.496 -0.353 1.00 89.12 92 SER A CA 1
ATOM 686 C C . SER A 1 92 ? 2.812 -20.799 -0.970 1.00 89.12 92 SER A C 1
ATOM 688 O O . SER A 1 92 ? 2.786 -19.577 -1.143 1.00 89.12 92 SER A O 1
ATOM 690 N N . PRO A 1 93 ? 3.856 -21.542 -1.391 1.00 86.56 93 PRO A N 1
ATOM 691 C CA . PRO A 1 93 ? 4.957 -20.973 -2.171 1.00 86.56 93 PRO A CA 1
ATOM 692 C C . PRO A 1 93 ? 4.519 -20.568 -3.589 1.00 86.56 93 PRO A C 1
ATOM 694 O O . P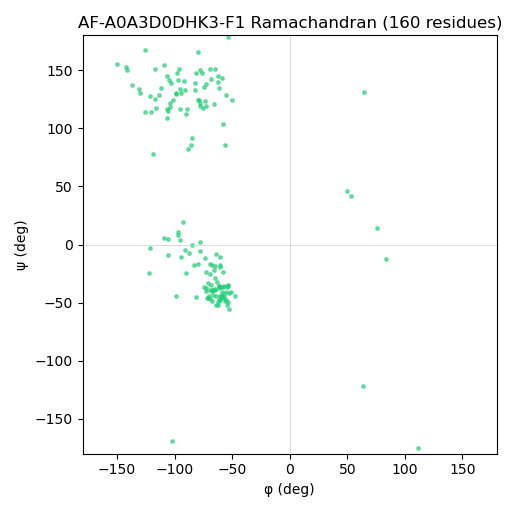RO A 1 93 ? 5.122 -19.685 -4.197 1.00 86.56 93 PRO A O 1
ATOM 697 N N . GLU A 1 94 ? 3.465 -21.199 -4.114 1.00 88.94 94 GLU A N 1
ATOM 698 C CA . GLU A 1 94 ? 2.852 -20.829 -5.388 1.00 88.94 94 GLU A CA 1
ATOM 699 C C . GLU A 1 94 ? 1.950 -19.603 -5.186 1.00 88.94 94 GLU A C 1
ATOM 701 O O . GLU A 1 94 ? 1.041 -19.665 -4.345 1.00 88.94 94 GLU A O 1
ATOM 706 N N . PRO A 1 95 ? 2.159 -18.503 -5.937 1.00 84.88 95 PRO A N 1
ATOM 707 C CA . PRO A 1 95 ? 1.301 -17.332 -5.847 1.00 84.88 95 PRO A CA 1
ATOM 708 C C . PRO A 1 95 ? -0.121 -17.663 -6.330 1.00 84.88 95 PRO A C 1
ATOM 710 O O . PRO A 1 95 ? -0.299 -18.514 -7.211 1.00 84.88 95 PRO A O 1
ATOM 713 N N . PRO A 1 96 ? -1.149 -16.979 -5.799 1.00 90.12 96 PRO A N 1
ATOM 714 C CA . PRO A 1 96 ? -2.512 -17.188 -6.257 1.00 90.12 96 PRO A CA 1
ATOM 715 C C . PRO A 1 96 ? -2.631 -16.800 -7.738 1.00 90.12 96 PRO A C 1
ATOM 717 O O . PRO A 1 96 ? -2.055 -15.815 -8.201 1.00 90.12 96 PRO A O 1
ATOM 720 N N . ARG A 1 97 ? -3.384 -17.595 -8.502 1.00 91.50 97 ARG A N 1
ATOM 721 C CA . ARG A 1 97 ? -3.642 -17.333 -9.924 1.00 91.50 97 ARG A CA 1
ATOM 722 C C . ARG A 1 97 ? -4.827 -16.386 -10.052 1.00 91.50 97 ARG A C 1
ATOM 724 O O . ARG A 1 97 ? -5.964 -16.833 -10.181 1.00 91.50 97 ARG A O 1
ATOM 731 N N . LEU A 1 98 ? -4.544 -15.093 -9.966 1.00 93.94 98 LEU A N 1
ATOM 732 C CA . LEU A 1 98 ? -5.523 -14.019 -10.102 1.00 93.94 98 LEU A CA 1
ATOM 733 C C . LEU A 1 98 ? -5.348 -13.311 -11.447 1.00 93.94 98 LEU A C 1
ATOM 735 O O . LEU A 1 98 ? -4.229 -13.171 -11.938 1.00 93.94 98 LEU A O 1
ATOM 739 N N . ASP A 1 99 ? -6.457 -12.867 -12.035 1.00 94.62 99 ASP A N 1
ATOM 740 C CA . ASP A 1 99 ? -6.446 -12.019 -13.228 1.00 94.62 99 ASP A CA 1
ATOM 741 C C . ASP A 1 99 ? -6.292 -10.557 -12.791 1.00 94.62 99 ASP A C 1
ATOM 743 O O . ASP A 1 99 ? -7.268 -9.903 -12.430 1.00 94.62 99 ASP A O 1
ATOM 747 N N . ILE A 1 100 ? -5.043 -10.088 -12.727 1.00 95.69 100 ILE A N 1
ATOM 748 C CA . ILE A 1 100 ? -4.686 -8.716 -12.345 1.00 95.69 100 ILE A CA 1
ATOM 749 C C . ILE A 1 100 ? -4.280 -7.972 -13.616 1.00 95.69 100 ILE A C 1
ATOM 751 O O . ILE A 1 100 ? -3.272 -8.302 -14.248 1.00 95.69 100 ILE A O 1
ATOM 755 N N . ALA A 1 101 ? -5.044 -6.954 -14.005 1.00 97.00 101 ALA A N 1
ATOM 756 C CA . ALA A 1 101 ? -4.730 -6.162 -15.181 1.00 97.00 101 ALA A CA 1
ATOM 757 C C . ALA A 1 101 ? -3.671 -5.098 -14.860 1.00 97.00 101 ALA A C 1
ATOM 759 O O . ALA A 1 101 ? -3.667 -4.479 -13.800 1.00 97.00 101 ALA A O 1
ATOM 760 N N . ALA A 1 102 ? -2.823 -4.766 -15.838 1.00 97.38 102 ALA A N 1
ATOM 761 C CA . ALA A 1 102 ? -1.778 -3.750 -15.664 1.00 97.38 102 ALA A CA 1
ATOM 762 C C . ALA A 1 102 ? -2.323 -2.359 -15.261 1.00 97.38 102 ALA A C 1
ATOM 764 O O . ALA A 1 102 ? -1.611 -1.547 -14.679 1.00 97.38 102 ALA A O 1
ATOM 765 N N . LYS A 1 103 ? -3.589 -2.062 -15.575 1.00 98.00 103 LYS A N 1
ATOM 766 C CA . LYS A 1 103 ? -4.255 -0.798 -15.222 1.00 98.00 103 LYS A CA 1
ATOM 767 C C . LYS A 1 103 ? -4.920 -0.811 -13.840 1.00 98.00 103 LYS A C 1
ATOM 769 O O . LYS A 1 103 ? -5.415 0.236 -13.426 1.00 98.00 103 LYS A O 1
ATOM 774 N N . ASP A 1 104 ? -4.963 -1.958 -13.168 1.00 98.12 104 ASP A N 1
ATOM 775 C CA . ASP A 1 104 ? -5.569 -2.074 -11.846 1.00 98.12 104 ASP A CA 1
ATOM 776 C C . ASP A 1 104 ? -4.725 -1.331 -10.812 1.00 98.12 104 ASP A C 1
ATOM 778 O O . ASP A 1 104 ? -3.513 -1.147 -10.980 1.00 98.12 104 ASP A O 1
ATOM 782 N N . LEU A 1 105 ? -5.392 -0.849 -9.763 1.00 98.25 105 LEU A N 1
ATOM 783 C CA . LEU A 1 105 ? -4.766 -0.078 -8.698 1.00 98.25 105 LEU A CA 1
ATOM 784 C C . LEU A 1 105 ? -3.777 -0.959 -7.930 1.00 98.25 105 LEU A C 1
ATOM 786 O O . LEU A 1 105 ? -4.175 -1.946 -7.323 1.00 98.25 105 LEU A O 1
ATOM 790 N N . ALA A 1 106 ? -2.509 -0.555 -7.911 1.00 97.56 106 ALA A N 1
ATOM 791 C CA . ALA A 1 106 ? -1.461 -1.246 -7.170 1.00 97.56 106 ALA A CA 1
ATOM 792 C C . ALA A 1 106 ? -1.191 -0.568 -5.826 1.00 97.56 106 ALA A C 1
ATOM 794 O O . ALA A 1 106 ? -1.063 -1.234 -4.804 1.00 97.56 106 ALA A O 1
ATOM 795 N N . THR A 1 107 ? -1.100 0.764 -5.805 1.00 96.94 107 THR A N 1
ATOM 796 C CA . THR A 1 107 ? -0.757 1.500 -4.585 1.00 96.94 107 THR A CA 1
ATOM 797 C C . THR A 1 107 ? -1.373 2.891 -4.541 1.00 96.94 107 THR A C 1
ATOM 799 O O . THR A 1 107 ? -1.664 3.497 -5.576 1.00 96.94 107 THR A O 1
ATOM 802 N N . ILE A 1 108 ? -1.556 3.406 -3.325 1.00 96.69 108 ILE A N 1
ATOM 803 C CA . ILE A 1 108 ? -1.901 4.807 -3.075 1.00 96.69 108 ILE A CA 1
ATOM 804 C C . ILE A 1 108 ? -0.763 5.451 -2.287 1.00 96.69 108 ILE A C 1
ATOM 806 O O . ILE A 1 108 ? -0.411 4.997 -1.197 1.00 96.69 108 ILE A O 1
ATOM 810 N N . ILE A 1 109 ? -0.220 6.551 -2.811 1.00 94.38 109 ILE A N 1
ATOM 811 C CA . ILE A 1 109 ? 0.772 7.371 -2.108 1.00 94.38 109 ILE A CA 1
ATOM 812 C C . ILE A 1 109 ? 0.111 8.665 -1.647 1.00 94.38 109 ILE A C 1
ATOM 814 O O . ILE A 1 109 ? -0.319 9.485 -2.459 1.00 94.38 109 ILE A O 1
ATOM 818 N N . TYR A 1 110 ? 0.050 8.866 -0.333 1.00 92.81 110 TYR A N 1
ATOM 819 C CA . TYR A 1 110 ? -0.490 10.090 0.248 1.00 92.81 110 TYR A CA 1
ATOM 820 C C . TYR A 1 110 ? 0.543 11.217 0.263 1.00 92.81 110 TYR A C 1
ATOM 822 O O . TYR A 1 110 ? 1.680 11.050 0.701 1.00 92.81 110 TYR A O 1
ATOM 830 N N . THR A 1 111 ? 0.121 12.399 -0.181 1.00 89.38 111 THR A N 1
ATOM 831 C CA . THR A 1 111 ? 0.941 13.621 -0.209 1.00 89.38 111 THR A CA 1
ATOM 832 C C . THR A 1 111 ? 0.334 14.683 0.699 1.00 89.38 111 THR A C 1
ATOM 834 O O . THR A 1 111 ? -0.879 14.697 0.878 1.00 89.38 111 THR A O 1
ATOM 837 N N . SER A 1 112 ? 1.147 15.580 1.272 1.00 80.88 112 SER A N 1
ATOM 838 C CA . SER A 1 112 ? 0.724 16.510 2.337 1.00 80.88 112 SER A CA 1
ATOM 839 C C . SER A 1 112 ? -0.406 17.474 1.960 1.00 80.88 112 SER A C 1
ATOM 841 O O . SER A 1 112 ? -1.058 17.980 2.865 1.00 80.88 112 SER A O 1
ATOM 843 N N . GLY A 1 113 ? -0.689 17.674 0.668 1.00 66.75 113 GLY A N 1
ATOM 844 C CA . GLY A 1 113 ? -1.802 18.489 0.180 1.00 66.75 113 GLY A CA 1
ATOM 845 C C . GLY A 1 113 ? -1.680 19.977 0.544 1.00 66.75 113 GLY A C 1
ATOM 846 O O . GLY A 1 113 ? -1.482 20.365 1.688 1.00 66.75 113 GLY A O 1
ATOM 847 N N . THR A 1 114 ? -1.865 20.874 -0.423 1.00 60.72 114 THR A N 1
ATOM 848 C CA . THR A 1 114 ? -1.788 22.328 -0.163 1.00 60.72 114 THR A CA 1
ATOM 849 C C . THR A 1 114 ? -2.888 22.847 0.772 1.00 60.72 114 THR A C 1
ATOM 851 O O . THR A 1 114 ? -2.748 23.917 1.353 1.00 60.72 114 THR A O 1
ATOM 854 N N . THR A 1 115 ? -3.975 22.088 0.934 1.00 73.06 115 THR A N 1
ATOM 855 C CA . THR A 1 115 ? -5.144 22.427 1.759 1.00 73.06 115 THR A CA 1
ATOM 856 C C . THR A 1 115 ? -5.104 21.799 3.158 1.00 73.06 115 THR A C 1
ATOM 858 O O . THR A 1 115 ? -6.104 21.844 3.866 1.00 73.06 115 THR A O 1
ATOM 861 N N . GLY A 1 116 ? -3.986 21.176 3.552 1.00 73.69 116 GLY A N 1
ATOM 862 C CA . GLY A 1 116 ? -3.785 20.572 4.878 1.00 73.69 116 GLY A CA 1
ATOM 863 C C . GLY A 1 116 ? -4.336 19.151 5.055 1.00 73.69 116 GLY A C 1
ATOM 864 O O . GLY A 1 116 ? -3.966 18.481 6.016 1.00 73.69 116 GLY A O 1
ATOM 865 N N . ASN A 1 117 ? -5.165 18.669 4.123 1.00 78.25 117 ASN A N 1
ATOM 866 C CA . ASN A 1 117 ? -5.613 17.276 4.080 1.00 78.25 117 ASN A CA 1
ATOM 867 C C . ASN A 1 117 ? -4.779 16.486 3.065 1.00 78.25 117 ASN A C 1
ATOM 869 O O . ASN A 1 117 ? -4.655 16.947 1.920 1.00 78.25 117 ASN A O 1
ATOM 873 N N . PRO A 1 118 ? -4.241 15.309 3.444 1.00 87.69 118 PRO A N 1
ATOM 874 C CA . PRO A 1 118 ? -3.504 14.478 2.514 1.00 87.69 118 PRO A CA 1
ATOM 875 C C . PRO A 1 118 ? -4.347 14.069 1.308 1.00 87.69 118 PRO A C 1
ATOM 877 O O . PRO A 1 118 ? -5.536 13.797 1.440 1.00 87.69 118 PRO A O 1
ATOM 880 N N . LYS A 1 119 ? -3.725 14.010 0.130 1.00 91.50 119 LYS A N 1
ATOM 881 C CA . LYS A 1 119 ? -4.369 13.522 -1.099 1.00 91.50 119 LYS A CA 1
ATOM 882 C C . LYS A 1 119 ? -3.710 12.226 -1.545 1.00 91.50 119 LYS A C 1
ATOM 884 O O . LYS A 1 119 ? -2.482 12.193 -1.664 1.00 91.50 119 LYS A O 1
ATOM 889 N N . GLY A 1 120 ? -4.522 11.200 -1.793 1.00 94.00 120 GLY A N 1
ATOM 890 C CA . GLY A 1 120 ? -4.075 9.911 -2.308 1.00 94.00 120 GLY A CA 1
ATOM 891 C C . GLY A 1 120 ? -3.797 9.971 -3.808 1.00 94.00 120 GLY A C 1
ATOM 892 O O . GLY A 1 120 ? -4.688 10.258 -4.607 1.00 94.00 120 GLY A O 1
ATOM 893 N N . VAL A 1 121 ? -2.554 9.703 -4.199 1.00 95.81 121 VAL A N 1
ATOM 894 C CA . VAL A 1 121 ? -2.165 9.511 -5.598 1.00 95.81 121 VAL A CA 1
ATOM 895 C C . VAL A 1 121 ? -2.301 8.031 -5.922 1.00 95.81 121 VAL A C 1
ATOM 897 O O . VAL A 1 121 ? -1.553 7.214 -5.392 1.00 95.81 121 VAL A O 1
ATOM 900 N N . MET A 1 122 ? -3.263 7.698 -6.779 1.00 97.56 122 MET A N 1
ATOM 901 C CA . MET A 1 122 ? -3.514 6.331 -7.235 1.00 97.56 122 MET A CA 1
ATOM 902 C C . MET A 1 122 ? -2.524 5.939 -8.332 1.00 97.56 122 MET A C 1
ATOM 904 O O . MET A 1 122 ? -2.442 6.614 -9.359 1.00 97.56 122 MET A O 1
ATOM 908 N N . LEU A 1 123 ? -1.801 4.840 -8.126 1.00 97.62 123 LEU A N 1
ATOM 909 C CA . LEU A 1 123 ? -0.833 4.300 -9.076 1.00 97.62 123 LEU A CA 1
ATOM 910 C C . LEU A 1 123 ? -1.215 2.870 -9.451 1.00 97.62 123 LEU A C 1
ATOM 912 O O . LEU A 1 123 ? -1.422 2.015 -8.589 1.00 97.62 123 LEU A O 1
ATOM 916 N N . SER A 1 124 ? -1.301 2.618 -10.754 1.00 98.31 124 SER A N 1
ATOM 917 C CA . SER A 1 124 ? -1.554 1.285 -11.304 1.00 98.31 124 SER A CA 1
ATOM 918 C C . SER A 1 124 ? -0.292 0.424 -11.337 1.00 98.31 124 SER A C 1
ATOM 920 O O . SER A 1 124 ? 0.821 0.952 -11.271 1.00 98.31 124 SER A O 1
ATOM 922 N N . HIS A 1 125 ? -0.448 -0.886 -11.536 1.00 97.62 125 HIS A N 1
ATOM 923 C CA . HIS A 1 125 ? 0.686 -1.791 -11.772 1.00 97.62 125 HIS A CA 1
ATOM 924 C C . HIS A 1 125 ? 1.589 -1.302 -12.914 1.00 97.62 125 HIS A C 1
ATOM 926 O O . HIS A 1 125 ? 2.807 -1.262 -12.765 1.00 97.62 125 HIS A O 1
ATOM 932 N N . ARG A 1 126 ? 0.996 -0.817 -14.012 1.00 98.06 126 ARG A N 1
ATOM 933 C CA . ARG A 1 126 ? 1.713 -0.250 -15.160 1.00 98.06 126 ARG A CA 1
ATOM 934 C C . ARG A 1 126 ? 2.507 1.004 -14.802 1.00 98.06 126 ARG A C 1
ATOM 936 O O . ARG A 1 126 ? 3.537 1.266 -15.414 1.00 98.06 126 ARG A O 1
ATOM 943 N N . ASN A 1 127 ? 2.035 1.811 -13.846 1.00 97.81 127 ASN A N 1
ATOM 944 C CA . ASN A 1 127 ? 2.808 2.966 -13.382 1.00 97.81 127 ASN A CA 1
ATOM 945 C C . ASN A 1 127 ? 4.072 2.527 -12.644 1.00 97.81 127 ASN A C 1
ATOM 947 O O . ASN A 1 127 ? 5.114 3.150 -12.831 1.00 97.81 127 ASN A O 1
ATOM 951 N N . LEU A 1 128 ? 3.973 1.472 -11.831 1.00 96.12 128 LEU A N 1
ATOM 952 C CA . LEU A 1 128 ? 5.116 0.926 -11.106 1.00 96.12 128 LEU A CA 1
ATOM 953 C C . LEU A 1 128 ? 6.120 0.292 -12.069 1.00 96.12 128 LEU A C 1
ATOM 955 O O . LEU A 1 128 ? 7.288 0.653 -12.025 1.00 96.12 128 LEU A O 1
ATOM 959 N N . GLU A 1 129 ? 5.650 -0.548 -12.994 1.00 96.19 129 GLU A N 1
ATOM 960 C CA . GLU A 1 129 ? 6.470 -1.169 -14.044 1.00 96.19 129 GLU A CA 1
ATOM 961 C C . GLU A 1 129 ? 7.238 -0.117 -14.855 1.00 96.19 129 GLU A C 1
ATOM 963 O O . GLU A 1 129 ? 8.462 -0.157 -14.916 1.00 96.19 129 GLU A O 1
ATOM 968 N N . ALA A 1 130 ? 6.544 0.900 -15.379 1.00 97.44 130 ALA A N 1
ATOM 969 C CA . ALA A 1 130 ? 7.182 1.952 -16.170 1.00 97.44 130 ALA A CA 1
ATOM 970 C C . ALA A 1 130 ? 8.235 2.752 -15.378 1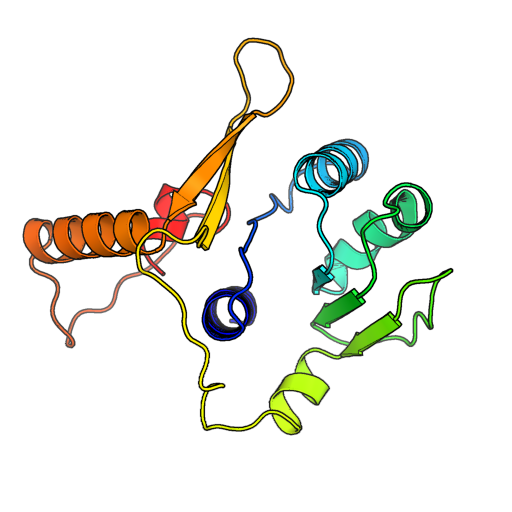.00 97.44 130 ALA A C 1
ATOM 972 O O . ALA A 1 130 ? 9.247 3.175 -15.939 1.00 97.44 130 ALA A O 1
ATOM 973 N N . ASN A 1 131 ? 8.007 2.981 -14.081 1.00 96.25 131 ASN A N 1
ATOM 974 C CA . ASN A 1 131 ? 8.981 3.644 -13.214 1.00 96.25 131 ASN A CA 1
ATOM 975 C C . ASN A 1 131 ? 10.203 2.749 -12.957 1.00 96.25 131 ASN A C 1
ATOM 977 O O . ASN A 1 131 ? 11.332 3.227 -13.050 1.00 96.25 131 ASN A O 1
ATOM 981 N N . THR A 1 132 ? 9.986 1.462 -12.679 1.00 95.06 132 THR A N 1
ATOM 982 C CA . THR A 1 132 ? 11.060 0.480 -12.493 1.00 95.06 132 THR A CA 1
ATOM 983 C C . THR A 1 132 ? 11.913 0.354 -13.751 1.00 95.06 132 THR A C 1
ATOM 985 O O . THR A 1 132 ? 13.134 0.468 -13.655 1.00 95.06 132 THR A O 1
ATOM 988 N N . ASP A 1 133 ? 11.295 0.223 -14.927 1.00 95.94 133 ASP A N 1
ATOM 989 C CA . ASP A 1 133 ? 11.999 0.156 -16.211 1.00 95.94 133 ASP A CA 1
ATOM 990 C C . ASP A 1 133 ? 12.859 1.401 -16.441 1.00 95.94 133 ASP A C 1
ATOM 992 O O . ASP A 1 133 ? 14.044 1.295 -16.758 1.00 95.94 133 ASP A O 1
ATOM 996 N N . SER A 1 134 ? 12.298 2.591 -16.191 1.00 96.75 134 SER A N 1
ATOM 997 C CA . SER A 1 134 ? 13.032 3.850 -16.332 1.00 96.75 134 SER A CA 1
ATOM 998 C C . SER A 1 134 ? 14.243 3.932 -15.399 1.00 96.75 134 SER A C 1
ATOM 1000 O O . SER A 1 134 ? 15.270 4.484 -15.791 1.00 96.75 134 SER A O 1
ATOM 1002 N N . ILE A 1 135 ? 14.141 3.415 -14.171 1.00 94.75 135 ILE A N 1
ATOM 1003 C CA . ILE A 1 135 ? 15.242 3.413 -13.199 1.00 94.75 135 ILE A CA 1
ATOM 1004 C C . ILE A 1 135 ? 16.319 2.410 -13.606 1.00 94.75 135 ILE A C 1
ATOM 1006 O O . ILE A 1 135 ? 17.502 2.754 -13.585 1.00 94.75 135 ILE A O 1
ATOM 1010 N N . VAL A 1 136 ? 15.922 1.192 -13.982 1.00 95.44 136 VAL A N 1
ATOM 1011 C CA . VAL A 1 136 ? 16.842 0.138 -14.431 1.00 95.44 136 VAL A CA 1
ATOM 1012 C C . VAL A 1 136 ? 17.614 0.598 -15.663 1.00 95.44 136 VAL A C 1
ATOM 1014 O O . VAL A 1 136 ? 18.834 0.443 -15.704 1.00 95.44 136 VAL A O 1
ATOM 1017 N N . GLU A 1 137 ? 16.931 1.219 -16.625 1.00 96.69 137 GLU A N 1
ATOM 1018 C CA . GLU A 1 137 ? 17.552 1.771 -17.827 1.00 96.69 137 GLU A CA 1
ATOM 1019 C C .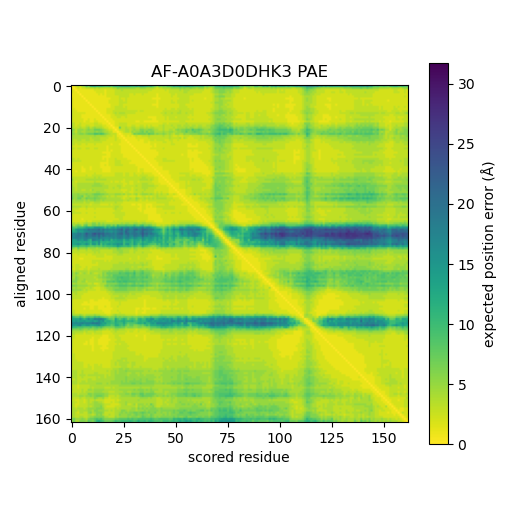 GLU A 1 137 ? 18.522 2.908 -17.487 1.00 96.69 137 GLU A C 1
ATOM 1021 O O . GLU A 1 137 ? 19.682 2.863 -17.893 1.00 96.69 137 GLU A O 1
ATOM 1026 N N . TYR A 1 138 ? 18.074 3.901 -16.711 1.00 96.00 138 TYR A N 1
ATOM 1027 C CA . TYR A 1 138 ? 18.861 5.096 -16.398 1.00 96.00 138 TYR A CA 1
ATOM 1028 C C . TYR A 1 138 ? 20.114 4.795 -15.564 1.00 96.00 138 TYR A C 1
ATOM 1030 O O . TYR A 1 138 ? 21.165 5.395 -15.780 1.00 96.00 138 TYR A O 1
ATOM 1038 N N . LEU A 1 139 ? 20.007 3.881 -14.597 1.00 95.12 139 LEU A N 1
ATOM 1039 C CA . LEU A 1 139 ? 21.115 3.500 -13.717 1.00 95.12 139 LEU A CA 1
ATOM 1040 C C . LEU A 1 139 ? 21.937 2.322 -14.257 1.00 95.12 139 LEU A C 1
ATOM 1042 O O . LEU A 1 139 ? 22.947 1.974 -13.649 1.00 95.12 139 LEU A O 1
ATOM 1046 N N . HIS A 1 140 ? 21.517 1.720 -15.374 1.00 96.56 140 HIS A N 1
ATOM 1047 C CA . HIS A 1 140 ? 22.107 0.509 -15.950 1.00 96.56 140 HIS A CA 1
ATOM 1048 C C . HIS A 1 140 ? 22.207 -0.648 -14.945 1.00 96.56 140 HIS A C 1
ATOM 1050 O O . HIS A 1 140 ? 23.221 -1.345 -14.886 1.00 96.56 140 HIS A O 1
ATOM 1056 N N . LEU A 1 141 ? 21.156 -0.840 -14.143 1.00 95.81 141 LEU A N 1
ATOM 1057 C CA . LEU A 1 141 ? 21.137 -1.882 -13.120 1.00 95.81 141 LEU A CA 1
ATOM 1058 C C . LEU A 1 141 ? 21.101 -3.274 -13.748 1.00 95.81 141 LEU A C 1
ATOM 1060 O O . LEU A 1 141 ? 20.405 -3.541 -14.727 1.00 95.81 141 LEU A O 1
ATOM 1064 N N . THR A 1 142 ? 21.822 -4.186 -13.116 1.00 96.19 142 THR A N 1
ATOM 1065 C CA . THR A 1 142 ? 21.914 -5.596 -13.471 1.00 96.19 142 THR A CA 1
ATOM 1066 C C . THR A 1 142 ? 21.577 -6.467 -12.264 1.00 96.19 142 THR A C 1
ATOM 1068 O O . THR A 1 142 ? 21.579 -6.023 -11.117 1.00 96.19 142 THR A O 1
ATOM 1071 N N . ALA A 1 143 ? 21.371 -7.762 -12.501 1.00 96.00 143 ALA A N 1
ATOM 1072 C CA . ALA A 1 143 ? 21.161 -8.737 -11.430 1.00 96.00 143 ALA A CA 1
ATOM 1073 C C . ALA A 1 143 ? 22.379 -8.920 -10.494 1.00 96.00 143 ALA A C 1
ATOM 1075 O O . ALA A 1 143 ? 22.278 -9.620 -9.486 1.00 96.00 143 ALA A O 1
ATOM 1076 N N . HIS A 1 144 ? 23.536 -8.335 -10.824 1.00 97.31 144 HIS A N 1
ATOM 1077 C CA . HIS A 1 144 ? 24.743 -8.383 -9.995 1.00 97.31 144 HIS A CA 1
ATOM 1078 C C . HIS A 1 144 ? 24.883 -7.175 -9.064 1.00 97.31 144 HIS A C 1
ATOM 1080 O O . HIS A 1 144 ? 25.723 -7.201 -8.158 1.00 97.31 144 HIS A O 1
ATOM 1086 N N . ASP A 1 145 ? 24.061 -6.145 -9.259 1.00 95.50 145 ASP A N 1
ATOM 1087 C CA . ASP A 1 145 ? 24.103 -4.943 -8.445 1.00 95.50 145 ASP A CA 1
ATOM 1088 C C . ASP A 1 145 ? 23.432 -5.155 -7.089 1.00 95.50 145 ASP A C 1
ATOM 1090 O O . ASP A 1 145 ? 22.503 -5.946 -6.914 1.00 95.50 145 ASP A O 1
ATOM 1094 N N . LYS A 1 146 ? 23.929 -4.422 -6.094 1.00 93.56 146 LYS A N 1
ATOM 1095 C CA . LYS A 1 146 ? 23.348 -4.369 -4.754 1.00 93.56 146 LYS A CA 1
ATOM 1096 C C . LYS A 1 146 ? 22.978 -2.932 -4.460 1.00 93.56 146 LYS A C 1
ATOM 1098 O O . LYS A 1 146 ? 23.852 -2.077 -4.338 1.00 93.56 146 LYS A O 1
ATOM 1103 N N . VAL A 1 147 ? 21.683 -2.681 -4.325 1.00 89.94 147 VAL A N 1
ATOM 1104 C CA . VAL A 1 147 ? 21.156 -1.350 -4.037 1.00 89.94 147 VAL A CA 1
ATOM 1105 C C . VAL A 1 147 ? 20.863 -1.238 -2.546 1.00 89.94 147 VAL A C 1
ATOM 1107 O O . VAL A 1 147 ? 20.210 -2.096 -1.956 1.00 89.94 147 VAL A O 1
ATOM 1110 N N . MET A 1 148 ? 21.361 -0.173 -1.923 1.00 90.88 148 MET A N 1
ATOM 1111 C CA . MET A 1 148 ? 21.045 0.153 -0.537 1.00 90.88 148 MET A CA 1
ATOM 1112 C C . MET A 1 148 ? 19.886 1.148 -0.510 1.00 90.88 148 MET A C 1
ATOM 1114 O O . MET A 1 148 ? 20.041 2.285 -0.955 1.00 90.88 148 MET A O 1
ATOM 1118 N N . SER A 1 149 ? 18.748 0.747 0.057 1.00 87.25 149 SER A N 1
ATOM 1119 C CA . SER A 1 149 ? 17.667 1.685 0.364 1.00 87.25 149 SER A CA 1
ATOM 1120 C C . SER A 1 149 ? 17.852 2.254 1.769 1.00 87.25 149 SER A C 1
ATOM 1122 O O . SER A 1 149 ? 17.813 1.525 2.759 1.00 87.25 149 SER A O 1
ATOM 1124 N N . VAL A 1 150 ? 18.064 3.567 1.846 1.00 90.38 150 VAL A N 1
ATOM 1125 C CA . VAL A 1 150 ? 18.097 4.332 3.109 1.00 90.38 150 VAL A CA 1
ATOM 1126 C C . VAL A 1 150 ? 16.835 5.167 3.310 1.00 90.38 150 VAL A C 1
ATOM 1128 O O . VAL A 1 150 ? 16.642 5.764 4.367 1.00 90.38 150 VAL A O 1
ATOM 1131 N N . LEU A 1 151 ? 15.988 5.240 2.280 1.00 91.88 151 LEU A N 1
ATOM 1132 C CA . LEU A 1 151 ? 14.767 6.026 2.299 1.00 91.88 151 LEU A CA 1
ATOM 1133 C C . LEU A 1 151 ? 13.600 5.154 2.773 1.00 91.88 151 LEU A C 1
ATOM 1135 O O . LEU A 1 151 ? 13.506 3.992 2.374 1.00 91.88 151 LEU A O 1
ATOM 1139 N N . PRO A 1 152 ? 12.680 5.692 3.588 1.00 89.06 152 PRO A N 1
ATOM 1140 C CA . PRO A 1 152 ? 11.529 4.924 4.034 1.00 89.06 152 PRO A CA 1
ATOM 1141 C C . PRO A 1 152 ? 10.643 4.490 2.863 1.00 89.06 152 PRO A C 1
ATOM 1143 O O . PRO A 1 152 ? 10.293 5.299 2.003 1.00 89.06 152 PRO A O 1
ATOM 1146 N N . PHE A 1 153 ? 10.225 3.225 2.863 1.00 89.06 153 PHE A N 1
ATOM 1147 C CA . PHE A 1 153 ? 9.449 2.635 1.767 1.00 89.06 153 PHE A CA 1
ATOM 1148 C C . PHE A 1 153 ? 8.033 3.203 1.596 1.00 89.06 153 PHE A C 1
ATOM 1150 O O . PHE A 1 153 ? 7.438 3.054 0.535 1.00 89.06 153 PHE A O 1
ATOM 1157 N N . TYR A 1 154 ? 7.494 3.888 2.607 1.00 87.06 154 TYR A N 1
ATOM 1158 C CA . TYR A 1 154 ? 6.210 4.588 2.503 1.00 87.06 154 TYR A CA 1
ATOM 1159 C C . TYR A 1 154 ? 6.302 5.929 1.750 1.00 87.06 154 TYR A C 1
ATOM 1161 O O . TYR A 1 154 ? 5.276 6.560 1.506 1.00 87.06 154 TYR A O 1
ATOM 1169 N N . TYR A 1 155 ? 7.505 6.377 1.369 1.00 88.38 155 TYR A N 1
ATOM 1170 C CA . TYR A 1 155 ? 7.694 7.488 0.434 1.00 88.38 155 TYR A CA 1
ATOM 1171 C C . TYR A 1 155 ? 7.951 6.971 -0.978 1.00 88.38 155 TYR A C 1
ATOM 1173 O O . TYR A 1 155 ? 8.638 5.969 -1.155 1.00 88.38 155 TYR A O 1
ATOM 1181 N N . SER A 1 156 ? 7.493 7.716 -1.987 1.00 88.50 156 SER A N 1
ATOM 1182 C CA . SER A 1 156 ? 7.653 7.353 -3.402 1.00 88.50 156 SER A CA 1
ATOM 1183 C C . SER A 1 156 ? 9.095 7.016 -3.793 1.00 88.50 156 SER A C 1
ATOM 1185 O O . SER A 1 156 ? 9.317 6.036 -4.490 1.00 88.50 156 SER A O 1
ATOM 1187 N N . TYR A 1 157 ? 10.091 7.763 -3.308 1.00 86.12 157 TYR A N 1
ATOM 1188 C CA . TYR A 1 157 ? 11.497 7.476 -3.616 1.00 86.12 157 TYR A CA 1
ATOM 1189 C C . TYR A 1 157 ? 12.024 6.192 -2.974 1.00 86.12 157 TYR A C 1
ATOM 1191 O O . TYR A 1 157 ? 12.794 5.479 -3.607 1.00 86.12 157 TYR A O 1
ATOM 1199 N N . GLY A 1 158 ? 11.636 5.894 -1.730 1.00 86.19 158 GLY A N 1
ATOM 1200 C CA . GLY A 1 158 ? 12.007 4.623 -1.103 1.00 86.19 158 GLY A CA 1
ATOM 1201 C C . GLY A 1 158 ? 11.308 3.455 -1.791 1.00 86.19 158 GLY A C 1
ATOM 1202 O O . GLY A 1 158 ? 11.920 2.421 -2.034 1.00 86.19 158 GLY A O 1
ATOM 1203 N N . HIS A 1 159 ? 10.045 3.657 -2.157 1.00 86.38 159 HIS A N 1
ATOM 1204 C CA . HIS A 1 159 ? 9.225 2.700 -2.884 1.00 86.38 159 HIS A CA 1
ATOM 1205 C C . HIS A 1 159 ? 9.781 2.347 -4.269 1.00 86.38 159 HIS A C 1
ATOM 1207 O O . HIS A 1 159 ? 9.720 1.193 -4.660 1.00 86.38 159 HIS A O 1
ATOM 1213 N N . SER A 1 160 ? 10.386 3.302 -4.980 1.00 88.12 160 SER A N 1
ATOM 1214 C CA . SER A 1 160 ? 11.053 3.065 -6.270 1.00 88.12 160 SER A CA 1
ATOM 1215 C C . SER A 1 160 ? 12.218 2.064 -6.223 1.00 88.12 160 SER A C 1
ATOM 1217 O O . SER A 1 160 ? 12.737 1.699 -7.273 1.00 88.12 160 SER A O 1
ATOM 1219 N N . LEU A 1 161 ? 12.673 1.674 -5.029 1.00 82.00 161 LEU A N 1
ATOM 1220 C CA . LEU A 1 161 ? 13.762 0.715 -4.825 1.00 82.00 161 LEU A CA 1
ATOM 1221 C C . LEU A 1 161 ? 13.269 -0.665 -4.353 1.00 82.00 161 LEU A C 1
ATOM 1223 O O . LEU A 1 161 ? 14.103 -1.502 -3.998 1.00 82.00 161 LEU A O 1
ATOM 1227 N N . LEU A 1 162 ? 11.949 -0.872 -4.285 1.00 79.25 162 LEU A N 1
ATOM 1228 C CA . LEU A 1 162 ? 11.321 -2.175 -4.052 1.00 79.25 162 LEU A CA 1
ATOM 1229 C C . LEU A 1 162 ? 11.067 -2.868 -5.388 1.00 79.25 162 LEU A C 1
ATOM 1231 O O . LEU A 1 162 ? 11.457 -4.051 -5.478 1.00 79.25 162 LEU A O 1
#

Sequence (162 aa):
MDYAIAYFAILKAGCAVVGLNTATTSRIVKGLLNDCAASAVVVQHQYAHYIKEIVDECPSLLLKVMSGSYEEDGDQGNISSADFQEIQLEGSPEPPRLDIAAKDLATIIYTSGTTGNPKGVMLSHRNLEANTDSIVEYLHLTAHDKVMSVLPFYYSYGHSLL